Protein AF-E9E4I0-F1 (afdb_monomer_lite)

Organism: Metarhizium acridum (strain CQMa 102) (NCBI:txid655827)

Structure (mmCIF, N/CA/C/O backbone):
data_AF-E9E4I0-F1
#
_entry.id   AF-E9E4I0-F1
#
loop_
_atom_site.group_PDB
_atom_site.id
_atom_site.type_symbol
_atom_site.label_atom_id
_atom_site.label_alt_id
_atom_site.label_comp_id
_atom_site.label_asym_id
_atom_site.label_entity_id
_atom_site.label_seq_id
_atom_site.pdbx_PDB_ins_code
_atom_site.Cartn_x
_atom_site.Cartn_y
_atom_site.Cartn_z
_atom_site.occupancy
_atom_site.B_iso_or_equiv
_atom_site.auth_seq_id
_atom_site.auth_comp_id
_atom_site.auth_asym_id
_atom_site.auth_atom_id
_atom_site.pdbx_PDB_model_num
ATOM 1 N N . MET A 1 1 ? 15.345 -12.196 9.366 1.00 32.06 1 MET A N 1
ATOM 2 C CA . MET A 1 1 ? 15.722 -11.591 8.069 1.00 32.06 1 MET A CA 1
ATOM 3 C C . MET A 1 1 ? 15.474 -10.092 8.147 1.00 32.06 1 MET A C 1
ATOM 5 O O . MET A 1 1 ? 14.332 -9.694 8.311 1.00 32.06 1 MET A O 1
ATOM 9 N N . HIS A 1 2 ? 16.523 -9.270 8.103 1.00 28.58 2 HIS A N 1
ATOM 10 C CA . HIS A 1 2 ? 16.389 -7.812 8.018 1.00 28.58 2 HIS A CA 1
ATOM 11 C C . HIS A 1 2 ? 16.077 -7.441 6.560 1.00 28.58 2 HIS A C 1
ATOM 13 O O . HIS A 1 2 ? 16.989 -7.375 5.736 1.00 28.58 2 HIS A O 1
ATOM 19 N N . LYS A 1 3 ? 14.794 -7.262 6.216 1.00 32.38 3 LYS A N 1
ATOM 20 C CA . LYS A 1 3 ? 14.408 -6.712 4.909 1.00 32.38 3 LYS A CA 1
ATOM 21 C C . LYS A 1 3 ? 14.808 -5.227 4.909 1.00 32.38 3 LYS A C 1
ATOM 23 O O . LYS A 1 3 ? 14.270 -4.446 5.687 1.00 32.38 3 LYS A O 1
ATOM 28 N N . LYS A 1 4 ? 15.819 -4.861 4.109 1.00 24.31 4 LYS A N 1
ATOM 29 C CA . LYS A 1 4 ? 16.231 -3.461 3.895 1.00 24.31 4 LYS A CA 1
ATOM 30 C C . LYS A 1 4 ? 15.021 -2.651 3.394 1.00 24.31 4 LYS A C 1
ATOM 32 O O . LYS A 1 4 ? 14.234 -3.217 2.633 1.00 24.31 4 LYS A O 1
ATOM 37 N N . PRO A 1 5 ? 14.870 -1.364 3.759 1.00 27.55 5 PRO A N 1
ATOM 38 C CA . PRO A 1 5 ? 13.847 -0.515 3.165 1.00 27.55 5 PRO A CA 1
ATOM 39 C C . PRO A 1 5 ? 14.193 -0.371 1.683 1.00 27.55 5 PRO A C 1
ATOM 41 O O . PRO A 1 5 ? 15.165 0.288 1.313 1.00 27.55 5 PRO A O 1
ATOM 44 N N . LEU A 1 6 ? 13.469 -1.100 0.834 1.00 30.59 6 LEU A N 1
ATOM 45 C CA . LEU A 1 6 ? 13.645 -1.006 -0.603 1.00 30.59 6 LEU A CA 1
ATOM 46 C C . LEU A 1 6 ? 13.201 0.385 -1.028 1.00 30.59 6 LEU A C 1
ATOM 48 O O . LEU A 1 6 ? 12.095 0.840 -0.738 1.00 30.59 6 LEU A O 1
ATOM 52 N N . LEU A 1 7 ? 14.137 1.056 -1.679 1.00 26.77 7 LEU A N 1
ATOM 53 C CA . LEU A 1 7 ? 13.992 2.355 -2.285 1.00 26.77 7 LEU A CA 1
ATOM 54 C C . LEU A 1 7 ? 12.757 2.365 -3.199 1.00 26.77 7 LEU A C 1
ATOM 56 O O . LEU A 1 7 ? 12.784 1.795 -4.283 1.00 26.77 7 LEU A O 1
ATOM 60 N N . GLY A 1 8 ? 11.690 3.002 -2.718 1.00 29.83 8 GLY A N 1
ATOM 61 C CA . GLY A 1 8 ? 10.658 3.682 -3.494 1.00 29.83 8 GLY A CA 1
ATOM 62 C C . GLY A 1 8 ? 10.255 3.054 -4.821 1.00 29.83 8 GLY A C 1
ATOM 63 O O . GLY A 1 8 ? 10.492 3.647 -5.869 1.00 29.83 8 GLY A O 1
ATOM 64 N N . VAL A 1 9 ? 9.513 1.953 -4.765 1.00 27.50 9 VAL A N 1
ATOM 65 C CA . VAL A 1 9 ? 8.529 1.658 -5.804 1.00 27.50 9 VAL A CA 1
ATOM 66 C C . VAL A 1 9 ? 7.199 1.423 -5.125 1.00 27.50 9 VAL A C 1
ATOM 68 O O . VAL A 1 9 ? 6.838 0.327 -4.705 1.00 27.50 9 VAL A O 1
ATOM 71 N N . ALA A 1 10 ? 6.489 2.529 -4.931 1.00 29.30 10 ALA A N 1
ATOM 72 C CA . ALA A 1 10 ? 5.113 2.490 -4.493 1.00 29.30 10 ALA A CA 1
ATOM 73 C C . ALA A 1 10 ? 4.280 1.823 -5.596 1.00 29.30 10 ALA A C 1
ATOM 75 O O . ALA A 1 10 ? 3.877 2.477 -6.560 1.00 29.30 10 ALA A O 1
ATOM 76 N N . LEU A 1 11 ? 3.991 0.534 -5.430 1.00 28.22 11 LEU A N 1
ATOM 77 C CA . LEU A 1 11 ? 2.667 0.018 -5.758 1.00 28.22 11 LEU A CA 1
ATOM 78 C C . LEU A 1 11 ? 1.681 0.815 -4.895 1.00 28.22 11 LEU A C 1
ATOM 80 O O . LEU A 1 11 ? 1.415 0.479 -3.750 1.00 28.22 11 LEU A O 1
ATOM 84 N N . ARG A 1 12 ? 1.257 1.981 -5.386 1.00 35.19 12 ARG A N 1
ATOM 85 C CA . ARG A 1 12 ? 0.336 2.841 -4.645 1.00 35.19 12 ARG A CA 1
ATOM 86 C C . ARG A 1 12 ? -0.988 2.110 -4.442 1.00 35.19 12 ARG A C 1
ATOM 88 O O . ARG A 1 12 ? -1.605 1.690 -5.416 1.00 35.19 12 ARG A O 1
ATOM 95 N N . GLY A 1 13 ? -1.421 2.082 -3.183 1.00 31.38 13 GLY A N 1
ATOM 96 C CA . GLY A 1 13 ? -2.819 1.966 -2.791 1.00 31.38 13 GLY A CA 1
ATOM 97 C C . GLY A 1 13 ? -3.167 0.687 -2.041 1.00 31.38 13 GLY A C 1
ATOM 98 O O . GLY A 1 13 ? -3.713 -0.239 -2.616 1.00 31.38 13 GLY A O 1
ATOM 99 N N . HIS A 1 14 ? -2.950 0.655 -0.732 1.00 46.75 14 HIS A N 1
ATOM 100 C CA . HIS A 1 14 ? -4.003 0.131 0.143 1.00 46.75 14 HIS A CA 1
ATOM 101 C C . HIS A 1 14 ? -4.459 1.320 0.951 1.00 46.75 14 HIS A C 1
ATOM 103 O O . HIS A 1 14 ? -3.609 2.046 1.451 1.00 46.75 14 HIS A O 1
ATOM 109 N N . LEU A 1 15 ? -5.762 1.551 1.005 1.00 36.62 15 LEU A N 1
ATOM 110 C CA . LEU A 1 15 ? -6.344 2.679 1.706 1.00 36.62 15 LEU A CA 1
ATOM 111 C C . LEU A 1 15 ? -7.049 2.105 2.923 1.00 36.62 15 LEU A C 1
ATOM 113 O O . LEU A 1 15 ? -8.008 1.353 2.776 1.00 36.62 15 LEU A O 1
ATOM 117 N N . THR A 1 16 ? -6.591 2.421 4.123 1.00 41.44 16 THR A N 1
ATOM 118 C CA . THR A 1 16 ? -7.413 2.176 5.310 1.00 41.44 16 THR A CA 1
ATOM 119 C C . THR A 1 16 ? -7.900 3.508 5.828 1.00 41.44 16 THR A C 1
ATOM 121 O O . THR A 1 16 ? -7.093 4.396 6.118 1.00 41.44 16 THR A O 1
ATOM 124 N N . VAL A 1 17 ? -9.218 3.650 5.898 1.00 39.41 17 VAL A N 1
ATOM 125 C CA . VAL A 1 17 ? -9.857 4.828 6.466 1.00 39.41 17 VAL A CA 1
ATOM 126 C C . VAL A 1 17 ? -10.100 4.520 7.932 1.00 39.41 17 VAL A C 1
ATOM 128 O O . VAL A 1 17 ? -10.772 3.551 8.278 1.00 39.41 17 VAL A O 1
ATOM 131 N N . ARG A 1 18 ? -9.533 5.347 8.803 1.00 43.41 18 ARG A N 1
ATOM 132 C CA . ARG A 1 18 ? -9.911 5.371 10.207 1.00 43.41 18 ARG A CA 1
ATOM 133 C C . ARG A 1 18 ? -10.843 6.556 10.425 1.00 43.41 18 ARG A C 1
ATOM 135 O O . ARG A 1 18 ? -10.405 7.707 10.316 1.00 43.41 18 ARG A O 1
ATOM 142 N N . ARG A 1 19 ? -12.115 6.287 10.722 1.00 37.19 19 ARG A N 1
ATOM 143 C CA . ARG A 1 19 ? -12.984 7.268 11.382 1.00 37.19 19 ARG A CA 1
ATOM 144 C C . ARG A 1 19 ? -12.669 7.162 12.864 1.00 37.19 19 ARG A C 1
ATOM 146 O O . ARG A 1 19 ? -12.645 6.074 13.405 1.00 37.19 19 ARG A O 1
ATOM 153 N N . GLN A 1 20 ? -12.393 8.263 13.552 1.00 42.09 20 GLN A N 1
ATOM 154 C CA . GLN A 1 20 ? -12.174 8.191 15.005 1.00 42.09 20 GLN A CA 1
ATOM 155 C C . GLN A 1 20 ? -13.276 7.330 15.671 1.00 42.09 20 GLN A C 1
ATOM 157 O O . GLN A 1 20 ? -14.456 7.569 15.397 1.00 42.09 20 GLN A O 1
ATOM 162 N N . PRO A 1 21 ? -12.922 6.307 16.475 1.00 41.12 21 PRO A N 1
ATOM 163 C CA . PRO A 1 21 ? -13.882 5.307 16.919 1.00 41.12 21 PRO A CA 1
ATOM 164 C C . PRO A 1 21 ? -15.010 5.966 17.709 1.00 41.12 21 PRO A C 1
ATOM 166 O O . PRO A 1 21 ? -14.766 6.783 18.598 1.00 41.12 21 PRO A O 1
ATOM 169 N N . ASN A 1 22 ? -16.250 5.559 17.440 1.00 38.53 22 ASN A N 1
ATOM 170 C CA . ASN A 1 22 ? -17.357 5.782 18.364 1.00 38.53 22 ASN A CA 1
ATOM 171 C C . ASN A 1 22 ? -17.143 4.890 19.603 1.00 38.53 22 ASN A C 1
ATOM 173 O O . ASN A 1 22 ? -17.773 3.851 19.753 1.00 38.53 22 ASN A O 1
ATOM 177 N N . TRP A 1 23 ? -16.282 5.310 20.532 1.00 40.62 23 TRP A N 1
ATOM 178 C CA . TRP A 1 23 ? -16.215 4.773 21.902 1.00 40.62 23 TRP A CA 1
ATOM 179 C C . TRP A 1 23 ? -17.336 5.333 22.804 1.00 40.62 23 TRP A C 1
ATOM 181 O O . TRP A 1 23 ? -17.262 5.273 24.030 1.00 40.62 23 TRP A O 1
ATOM 191 N N . LEU A 1 24 ? -18.419 5.840 22.207 1.00 36.03 24 LEU A N 1
ATOM 192 C CA . LEU A 1 24 ? -19.549 6.500 22.870 1.00 36.03 24 LEU A CA 1
ATOM 193 C C . LEU A 1 24 ? -20.474 5.570 23.681 1.00 36.03 24 LEU A C 1
ATOM 195 O O . LEU A 1 24 ? -21.610 5.942 23.961 1.00 36.03 24 LEU A O 1
ATOM 199 N N . ALA A 1 25 ? -20.004 4.396 24.103 1.00 36.22 25 ALA A N 1
ATOM 200 C CA . ALA A 1 25 ? -20.757 3.552 25.027 1.00 36.22 25 ALA A CA 1
ATOM 201 C C . ALA A 1 25 ? -20.058 3.256 26.362 1.00 36.22 25 ALA A C 1
ATOM 203 O O . ALA A 1 25 ? -20.777 2.901 27.284 1.00 36.22 25 ALA A O 1
ATOM 204 N N . ASP A 1 26 ? -18.738 3.456 26.534 1.00 36.16 26 ASP A N 1
ATOM 205 C CA . ASP A 1 26 ? -18.081 2.935 27.755 1.00 36.16 26 ASP A CA 1
ATOM 206 C C . ASP A 1 26 ? -17.006 3.800 28.434 1.00 36.16 26 ASP A C 1
ATOM 208 O O . ASP A 1 26 ? -16.327 3.335 29.349 1.00 36.16 26 ASP A O 1
ATOM 212 N N . SER A 1 27 ? -16.822 5.077 28.086 1.00 31.64 27 SER A N 1
ATOM 213 C CA . SER A 1 27 ? -15.837 5.901 28.817 1.00 31.64 27 SER A CA 1
ATOM 214 C C . SER A 1 27 ? -16.191 7.379 28.907 1.00 31.64 27 SER A C 1
ATOM 216 O O . SER A 1 27 ? -15.433 8.252 28.495 1.00 31.64 27 SER A O 1
ATOM 218 N N . ALA A 1 28 ? -17.296 7.690 29.579 1.00 32.69 28 ALA A N 1
ATOM 219 C CA . ALA A 1 28 ? -17.373 8.944 30.322 1.00 32.69 28 ALA A CA 1
ATOM 220 C C . ALA A 1 28 ? -16.338 8.906 31.466 1.00 32.69 28 ALA A C 1
ATOM 222 O O . ALA A 1 28 ? -16.698 8.579 32.596 1.00 32.69 28 ALA A O 1
ATOM 223 N N . ARG A 1 29 ? -15.040 9.130 31.185 1.00 36.28 29 ARG A N 1
ATOM 224 C CA . ARG A 1 29 ? -14.013 9.204 32.245 1.00 36.28 29 ARG A CA 1
ATOM 225 C C . ARG A 1 29 ? -12.683 9.894 31.933 1.00 36.28 29 ARG A C 1
ATOM 227 O O . ARG A 1 29 ? -11.741 9.678 32.687 1.00 36.28 29 ARG A O 1
ATOM 234 N N . THR A 1 30 ? -12.630 10.809 30.963 1.00 35.91 30 THR A N 1
ATOM 235 C CA . THR A 1 30 ? -11.693 11.942 31.080 1.00 35.91 30 THR A CA 1
ATOM 236 C C . THR A 1 30 ? -12.146 13.150 30.264 1.00 35.91 30 THR A C 1
ATOM 238 O O . THR A 1 30 ? -12.135 13.138 29.038 1.00 35.91 30 THR A O 1
ATOM 241 N N . GLU A 1 31 ? -12.479 14.228 30.969 1.00 36.84 31 GLU A N 1
ATOM 242 C CA . GLU A 1 31 ? -12.585 15.619 30.503 1.00 36.84 31 GLU A CA 1
ATOM 243 C C . GLU A 1 31 ? -11.223 16.199 30.053 1.00 36.84 31 GLU A C 1
ATOM 245 O O . GLU A 1 31 ? -10.860 17.321 30.394 1.00 36.84 31 GLU A O 1
ATOM 250 N N . ALA A 1 32 ? -10.431 15.445 29.290 1.00 36.56 32 ALA A N 1
ATOM 251 C CA . ALA A 1 32 ? -9.192 15.928 28.691 1.00 36.56 32 ALA A CA 1
ATOM 252 C C . ALA A 1 32 ? -9.273 15.695 27.184 1.00 36.56 32 ALA A C 1
ATOM 254 O O . ALA A 1 32 ? -9.381 14.558 26.730 1.00 36.56 32 ALA A O 1
ATOM 255 N N . GLY A 1 33 ? -9.305 16.798 26.438 1.00 43.28 33 GLY A N 1
ATOM 256 C CA . GLY A 1 33 ? -9.547 16.837 25.004 1.00 43.28 33 GLY A CA 1
ATOM 257 C C . GLY A 1 33 ? -8.701 15.857 24.196 1.00 43.28 33 GLY A C 1
ATOM 258 O O . GLY A 1 33 ? -7.616 15.432 24.590 1.00 43.28 33 GLY A O 1
ATOM 259 N N . ARG A 1 34 ? -9.224 15.518 23.018 1.00 58.84 34 ARG A N 1
ATOM 260 C CA . ARG A 1 34 ? -8.457 14.896 21.940 1.00 58.84 34 ARG A CA 1
ATOM 261 C C . ARG A 1 34 ? -7.113 15.641 21.830 1.00 58.84 34 ARG A C 1
ATOM 263 O O . ARG A 1 34 ? -7.109 16.857 21.678 1.00 58.84 34 ARG A O 1
ATOM 270 N N . ASN A 1 35 ? -5.990 14.941 21.983 1.00 69.38 35 ASN A N 1
ATOM 271 C CA . ASN A 1 35 ? -4.656 15.540 21.888 1.00 69.38 35 ASN A CA 1
ATOM 272 C C . ASN A 1 35 ? -4.090 15.313 20.489 1.00 69.38 35 ASN A C 1
ATOM 274 O O . ASN A 1 35 ? -4.364 14.286 19.867 1.00 69.38 35 ASN A O 1
ATOM 278 N N . ALA A 1 36 ? -3.286 16.262 20.011 1.00 77.31 36 ALA A N 1
ATOM 279 C CA . ALA A 1 36 ? -2.589 16.107 18.745 1.00 77.31 36 ALA A CA 1
ATOM 280 C C . ALA A 1 36 ? -1.662 14.882 18.806 1.00 77.31 36 ALA A C 1
ATOM 282 O O . ALA A 1 36 ? -0.923 14.699 19.776 1.00 77.31 36 ALA A O 1
ATOM 283 N N . VAL A 1 37 ? -1.699 14.048 17.767 1.00 78.94 37 VAL A N 1
ATOM 284 C CA . VAL A 1 37 ? -0.845 12.861 17.647 1.00 78.94 37 VAL A CA 1
ATOM 285 C C . VAL A 1 37 ? 0.223 13.146 16.612 1.00 78.94 37 VAL A C 1
ATOM 287 O O . VAL A 1 37 ? -0.083 13.594 15.511 1.00 78.94 37 VAL A O 1
ATOM 290 N N . SER A 1 38 ? 1.478 12.872 16.946 1.00 72.38 38 SER A N 1
ATOM 291 C CA . SER A 1 38 ? 2.562 12.985 15.982 1.00 72.38 38 SER A CA 1
ATOM 292 C C . SER A 1 38 ? 2.901 11.626 15.387 1.00 72.38 38 SER A C 1
ATOM 294 O O . SER A 1 38 ? 2.959 10.627 16.106 1.00 72.38 38 SER A O 1
ATOM 296 N N . ALA A 1 39 ? 3.113 11.590 14.076 1.00 71.19 39 ALA A N 1
ATOM 297 C CA . ALA A 1 39 ? 3.542 10.400 13.362 1.00 71.19 39 ALA A CA 1
ATOM 298 C C . ALA A 1 39 ? 4.808 10.698 12.542 1.00 71.19 39 ALA A C 1
ATOM 300 O O . ALA A 1 39 ? 5.047 11.843 12.135 1.00 71.19 39 ALA A O 1
ATOM 301 N N . PRO A 1 40 ? 5.663 9.685 12.327 1.00 67.75 40 PRO A N 1
ATOM 302 C CA . PRO A 1 40 ? 6.814 9.830 11.457 1.00 67.75 40 PRO A CA 1
ATOM 303 C C . PRO A 1 40 ? 6.364 9.998 10.003 1.00 67.75 40 PRO A C 1
ATOM 305 O O . PRO A 1 40 ? 5.324 9.492 9.588 1.00 67.75 40 PRO A O 1
ATOM 308 N N . THR A 1 41 ? 7.188 10.672 9.217 1.00 67.88 41 THR A N 1
ATOM 309 C CA . THR A 1 41 ? 7.060 10.753 7.753 1.00 67.88 41 THR A CA 1
ATOM 310 C C . THR A 1 41 ? 8.396 10.365 7.128 1.00 67.88 41 THR A C 1
ATOM 312 O O . THR A 1 41 ? 9.389 10.178 7.832 1.00 67.88 41 THR A O 1
ATOM 315 N N . PHE A 1 42 ? 8.408 10.155 5.819 1.00 62.81 42 PHE A N 1
ATOM 316 C CA . PHE A 1 42 ? 9.600 9.828 5.061 1.00 62.81 42 PHE A CA 1
ATOM 317 C C . PHE A 1 42 ? 9.935 10.982 4.119 1.00 62.81 42 PHE A C 1
ATOM 319 O O . PHE A 1 42 ? 9.124 11.344 3.265 1.00 62.81 42 PHE A O 1
ATOM 326 N N . ASP A 1 43 ? 11.133 11.543 4.255 1.00 62.09 43 ASP A N 1
ATOM 327 C CA . ASP A 1 43 ? 11.612 12.558 3.326 1.00 62.09 43 ASP A CA 1
ATOM 328 C C . ASP A 1 43 ? 12.230 11.882 2.095 1.00 62.09 43 ASP A C 1
ATOM 330 O O . ASP A 1 43 ? 13.249 11.193 2.179 1.00 62.09 43 ASP A O 1
ATOM 334 N N . HIS A 1 44 ? 11.615 12.073 0.928 1.00 62.31 44 HIS A N 1
ATOM 335 C CA . HIS A 1 44 ? 12.086 11.472 -0.320 1.00 62.31 44 HIS A CA 1
ATOM 336 C C . HIS A 1 44 ? 13.387 12.085 -0.864 1.00 62.31 44 HIS A C 1
ATOM 338 O O . HIS A 1 44 ? 14.084 11.404 -1.620 1.00 62.31 44 HIS A O 1
ATOM 344 N N . ALA A 1 45 ? 13.736 13.321 -0.492 1.00 63.34 45 ALA A N 1
ATOM 345 C CA . ALA A 1 45 ? 14.985 13.963 -0.897 1.00 63.34 45 ALA A CA 1
ATOM 346 C C . ALA A 1 45 ? 16.174 13.420 -0.093 1.00 63.34 45 ALA A C 1
ATOM 348 O O . ALA A 1 45 ? 17.231 13.148 -0.663 1.00 63.34 45 ALA A O 1
ATOM 349 N N . PHE A 1 46 ? 15.977 13.204 1.210 1.00 59.81 46 PHE A N 1
ATOM 350 C CA . PHE A 1 46 ? 17.034 12.736 2.115 1.00 59.81 46 PHE A CA 1
ATOM 351 C C . PHE A 1 46 ? 17.005 11.227 2.383 1.00 59.81 46 PHE A C 1
ATOM 353 O O . PHE A 1 46 ? 17.962 10.688 2.925 1.00 59.81 46 PHE A O 1
ATOM 360 N N . LYS A 1 47 ? 15.955 10.526 1.938 1.00 60.06 47 LYS A N 1
ATOM 361 C CA . LYS A 1 47 ? 15.741 9.082 2.138 1.00 60.06 47 LYS A CA 1
ATOM 362 C C . LYS A 1 47 ? 15.744 8.659 3.614 1.00 60.06 47 LYS A C 1
ATOM 364 O O . LYS A 1 47 ? 16.014 7.494 3.906 1.00 60.06 47 LYS A O 1
ATOM 369 N N . ASP A 1 48 ? 15.394 9.579 4.509 1.00 53.78 48 ASP A N 1
ATOM 370 C CA . ASP A 1 48 ? 15.439 9.387 5.956 1.00 53.78 48 ASP A CA 1
ATOM 371 C C . ASP A 1 48 ? 14.050 9.552 6.603 1.00 53.78 48 ASP A C 1
ATOM 373 O O . ASP A 1 48 ? 13.249 10.391 6.169 1.00 53.78 48 ASP A O 1
ATOM 377 N N . PRO A 1 49 ? 13.736 8.774 7.660 1.00 59.25 49 PRO A N 1
ATOM 378 C CA . PRO A 1 49 ? 12.549 9.002 8.472 1.00 59.25 49 PRO A CA 1
ATOM 379 C C . PRO A 1 49 ? 12.667 10.317 9.251 1.00 59.25 49 PRO A C 1
ATOM 381 O O . PRO A 1 49 ? 13.614 10.520 10.011 1.00 59.25 49 PRO A O 1
ATOM 384 N N . VAL A 1 50 ? 11.658 11.174 9.140 1.00 67.69 50 VAL A N 1
ATOM 385 C CA . VAL A 1 50 ? 11.529 12.392 9.943 1.00 67.69 50 VAL A CA 1
ATOM 386 C C . VAL A 1 50 ? 10.635 12.083 11.138 1.00 67.69 50 VAL A C 1
ATOM 388 O O . VAL A 1 50 ? 9.424 11.877 10.993 1.00 67.69 50 VAL A O 1
ATOM 391 N N . GLN A 1 51 ? 11.230 12.038 12.333 1.00 62.59 51 GLN A N 1
ATOM 392 C CA . GLN A 1 51 ? 10.462 11.944 13.574 1.00 62.59 51 GLN A CA 1
ATOM 393 C C . GLN A 1 51 ? 9.522 13.148 13.686 1.00 62.59 51 GLN A C 1
ATOM 395 O O . GLN A 1 51 ? 9.931 14.284 13.460 1.00 62.59 51 GLN A O 1
ATOM 400 N N . ASN A 1 52 ? 8.266 12.887 14.045 1.00 61.91 52 ASN A N 1
ATOM 401 C CA . ASN A 1 52 ? 7.214 13.889 14.218 1.00 61.91 52 ASN A CA 1
ATOM 402 C C . ASN A 1 52 ? 6.865 14.746 12.989 1.00 61.91 52 ASN A C 1
ATOM 404 O O . ASN A 1 52 ? 6.285 15.822 13.137 1.00 61.91 52 ASN A O 1
ATOM 408 N N . GLY A 1 53 ? 7.216 14.323 11.775 1.00 66.75 53 GLY A N 1
ATOM 409 C CA . GLY A 1 53 ? 7.034 15.196 10.615 1.00 66.75 53 GLY A CA 1
ATOM 410 C C . GLY A 1 53 ? 5.581 15.334 10.127 1.00 66.75 53 GLY A C 1
ATOM 411 O O . GLY A 1 53 ? 5.335 16.125 9.221 1.00 66.75 53 GLY A O 1
ATOM 412 N N . VAL A 1 54 ? 4.616 14.607 10.708 1.00 72.81 54 VAL A N 1
ATOM 413 C CA . VAL A 1 54 ? 3.188 14.929 10.570 1.00 72.81 54 VAL A CA 1
ATOM 414 C C . VAL A 1 54 ? 2.525 15.020 11.942 1.00 72.81 54 VAL A C 1
ATOM 416 O O . VAL A 1 54 ? 2.782 14.213 12.840 1.00 72.81 54 VAL A O 1
ATOM 419 N N . ILE A 1 55 ? 1.666 16.025 12.104 1.00 78.62 55 ILE A N 1
ATOM 420 C CA . ILE A 1 55 ? 0.836 16.223 13.291 1.00 78.62 55 ILE A CA 1
ATOM 421 C C . ILE A 1 55 ? -0.617 16.039 12.870 1.00 78.62 55 ILE A C 1
ATOM 423 O O . ILE A 1 55 ? -1.130 16.766 12.023 1.00 78.62 55 ILE A O 1
ATOM 427 N N . ILE A 1 56 ? -1.274 15.061 13.479 1.00 78.94 56 ILE A N 1
ATOM 428 C CA . ILE A 1 56 ? -2.698 14.799 13.330 1.00 78.94 56 ILE A CA 1
ATOM 429 C C . ILE A 1 56 ? -3.406 15.613 14.406 1.00 78.94 56 ILE A C 1
ATOM 431 O O . ILE A 1 56 ? -3.278 15.330 15.601 1.00 78.94 56 ILE A O 1
ATOM 435 N N . ALA A 1 57 ? -4.116 16.654 13.977 1.00 80.19 57 ALA A N 1
ATOM 436 C CA . ALA A 1 57 ? -4.830 17.546 14.877 1.00 80.19 57 ALA A CA 1
ATOM 437 C C . ALA A 1 57 ? -6.024 16.827 15.544 1.00 80.19 57 ALA A C 1
ATOM 439 O O . ALA A 1 57 ? -6.626 15.953 14.909 1.00 80.19 57 ALA A O 1
ATOM 440 N N . PRO A 1 58 ? -6.408 17.206 16.775 1.00 78.19 58 PRO A N 1
ATOM 441 C CA . PRO A 1 58 ? -7.593 16.689 17.474 1.00 78.19 58 PRO A CA 1
ATOM 442 C C . PRO A 1 58 ? -8.901 16.737 16.671 1.00 78.19 58 PRO A C 1
ATOM 444 O O . PRO A 1 58 ? -9.803 15.915 16.859 1.00 78.19 58 PRO A O 1
ATOM 447 N N . GLU A 1 59 ? -9.012 17.721 15.784 1.00 81.06 59 GLU A N 1
ATOM 448 C CA . GLU A 1 59 ? -10.170 17.984 14.936 1.00 81.06 59 GLU A CA 1
ATOM 449 C C . GLU A 1 59 ? -10.177 17.115 13.669 1.00 81.06 59 GLU A C 1
ATOM 451 O O . GLU A 1 59 ? -11.153 17.136 12.926 1.00 81.06 59 GLU A O 1
ATOM 456 N N . THR A 1 60 ? -9.120 16.333 13.416 1.00 80.25 60 THR A N 1
ATOM 457 C CA . THR A 1 60 ? -9.038 15.436 12.254 1.00 80.25 60 THR A CA 1
ATOM 458 C C . THR A 1 60 ? -10.063 14.312 12.388 1.00 80.25 60 THR A C 1
ATOM 460 O O . THR A 1 60 ? -9.905 13.401 13.203 1.00 80.25 60 THR A O 1
ATOM 463 N N . GLU A 1 61 ? -11.109 14.359 11.566 1.00 79.56 61 GLU A N 1
ATOM 464 C CA . GLU A 1 61 ? -12.201 13.377 11.606 1.00 79.56 61 GLU A CA 1
ATOM 465 C C . GLU A 1 61 ? -11.875 12.089 10.842 1.00 79.56 61 GLU A C 1
ATOM 467 O O . GLU A 1 61 ? -12.338 11.008 11.211 1.00 79.56 61 GLU A O 1
ATOM 472 N N . ILE A 1 62 ? -11.065 12.206 9.785 1.00 79.62 62 ILE A N 1
ATOM 473 C CA . ILE A 1 62 ? -10.721 11.111 8.879 1.00 79.62 62 ILE A CA 1
ATOM 474 C C . ILE A 1 62 ? -9.205 11.045 8.733 1.00 79.62 62 ILE A C 1
ATOM 476 O O . ILE A 1 62 ? -8.568 12.010 8.310 1.00 79.62 62 ILE A O 1
ATOM 480 N N . CYS A 1 63 ? -8.637 9.881 9.041 1.00 79.00 63 CYS A N 1
ATOM 481 C CA . CYS A 1 63 ? -7.247 9.571 8.741 1.00 79.00 63 CYS A CA 1
ATOM 482 C C . CYS A 1 63 ? -7.195 8.457 7.701 1.00 79.00 63 CYS A C 1
ATOM 484 O O . CYS A 1 63 ? -7.812 7.406 7.867 1.00 79.00 63 CYS A O 1
ATOM 486 N N . ILE A 1 64 ? -6.451 8.704 6.631 1.00 83.00 64 ILE A N 1
ATOM 487 C CA . ILE A 1 64 ? -6.205 7.733 5.579 1.00 83.00 64 ILE A CA 1
ATOM 488 C C . ILE A 1 64 ? -4.777 7.229 5.746 1.00 83.00 64 ILE A C 1
ATOM 490 O O . ILE A 1 64 ? -3.832 8.008 5.624 1.00 83.00 64 ILE A O 1
ATOM 494 N N . LEU A 1 65 ? -4.622 5.933 6.006 1.00 82.38 65 LEU A N 1
ATOM 495 C CA . LEU A 1 65 ? -3.315 5.284 5.977 1.00 82.38 65 LEU A CA 1
ATOM 496 C C . LEU A 1 65 ? -3.142 4.615 4.620 1.00 82.38 65 LEU A C 1
ATOM 498 O O . LEU A 1 65 ? -4.013 3.849 4.199 1.00 82.38 65 LEU A O 1
ATOM 502 N N . GLU A 1 66 ? -2.016 4.892 3.962 1.00 83.69 66 GLU A N 1
ATOM 503 C CA . GLU A 1 66 ? -1.636 4.219 2.726 1.00 83.69 66 GLU A CA 1
ATOM 504 C C . GLU A 1 66 ? -0.323 3.444 2.844 1.00 83.69 66 GLU A C 1
ATOM 506 O O . GLU A 1 66 ? 0.650 3.914 3.433 1.00 83.69 66 GLU A O 1
ATOM 511 N N . GLY A 1 67 ? -0.286 2.233 2.285 1.00 85.69 67 GLY A N 1
ATOM 512 C CA . GLY A 1 67 ? 0.929 1.423 2.264 1.00 85.69 67 GLY A CA 1
ATOM 513 C C . GLY A 1 67 ? 0.707 -0.019 1.823 1.00 85.69 67 GLY A C 1
ATOM 514 O O . GLY A 1 67 ? -0.394 -0.543 1.896 1.00 85.69 67 GLY A O 1
ATOM 515 N N . ASN A 1 68 ? 1.776 -0.685 1.390 1.00 89.56 68 ASN A N 1
ATOM 516 C CA . ASN A 1 68 ? 1.687 -2.009 0.761 1.00 89.56 68 ASN A CA 1
ATOM 517 C C . ASN A 1 68 ? 1.285 -3.137 1.722 1.00 89.56 68 ASN A C 1
ATOM 519 O O . ASN A 1 68 ? 0.738 -4.137 1.285 1.00 89.56 68 ASN A O 1
ATOM 523 N N . TYR A 1 69 ? 1.596 -3.013 3.013 1.00 89.50 69 TYR A N 1
ATOM 524 C CA . TYR A 1 69 ? 1.498 -4.131 3.960 1.00 89.50 69 TYR A CA 1
ATOM 525 C C . TYR A 1 69 ? 0.427 -3.938 5.032 1.00 89.50 69 TYR A C 1
ATOM 527 O O . TYR A 1 69 ? 0.352 -4.748 5.948 1.00 89.50 69 TYR A O 1
ATOM 535 N N . LEU A 1 70 ? -0.404 -2.894 4.943 1.00 90.06 70 LEU A N 1
ATOM 536 C CA . LEU A 1 70 ? -1.381 -2.556 5.991 1.00 90.06 70 LEU A CA 1
ATOM 537 C C . LEU A 1 70 ? -2.391 -3.683 6.267 1.00 90.06 70 LEU A C 1
ATOM 539 O O . LEU A 1 70 ? -2.912 -3.774 7.375 1.00 90.06 70 LEU A O 1
ATOM 543 N N . LEU A 1 71 ? -2.642 -4.547 5.277 1.00 93.56 71 LEU A N 1
ATOM 544 C CA . LEU A 1 71 ? -3.550 -5.694 5.380 1.00 93.56 71 LEU A CA 1
ATOM 545 C C . LEU A 1 71 ? -2.833 -7.049 5.467 1.00 93.56 71 LEU A C 1
ATOM 547 O O . LEU A 1 71 ? -3.509 -8.073 5.556 1.00 93.56 71 LEU A O 1
ATOM 551 N N . SER A 1 72 ? -1.497 -7.065 5.478 1.00 93.50 72 SER A N 1
ATOM 552 C CA . SER A 1 72 ? -0.712 -8.301 5.539 1.00 93.50 72 SER A CA 1
ATOM 553 C C . SER A 1 72 ? -1.063 -9.114 6.790 1.00 93.50 72 SER A C 1
ATOM 555 O O . SER A 1 72 ? -1.273 -8.557 7.867 1.00 93.50 72 SER A O 1
ATOM 557 N N . ASP A 1 73 ? -1.124 -10.436 6.664 1.00 94.25 73 ASP A N 1
ATOM 558 C CA . ASP A 1 73 ? -1.323 -11.383 7.765 1.00 94.25 73 ASP A CA 1
ATOM 559 C C . ASP A 1 73 ? -0.051 -11.664 8.587 1.00 94.25 73 ASP A C 1
ATOM 561 O O . ASP A 1 73 ? -0.101 -12.352 9.614 1.00 94.25 73 ASP A O 1
ATOM 565 N N . GLU A 1 74 ? 1.081 -11.074 8.202 1.00 92.25 74 GLU A N 1
ATOM 566 C CA . GLU A 1 74 ? 2.372 -11.285 8.844 1.00 92.25 74 GLU A CA 1
ATOM 567 C C . GLU A 1 74 ? 2.741 -10.180 9.841 1.00 92.25 74 GLU A C 1
ATOM 569 O O . GLU A 1 74 ? 2.362 -9.012 9.732 1.00 92.25 74 GLU A O 1
ATOM 574 N N . ALA A 1 75 ? 3.534 -10.542 10.850 1.00 87.94 75 ALA A N 1
ATOM 575 C CA . ALA A 1 75 ? 4.102 -9.564 11.770 1.00 87.94 75 ALA A CA 1
ATOM 576 C C . ALA A 1 75 ? 5.150 -8.673 11.060 1.00 87.94 75 ALA A C 1
ATOM 578 O O . ALA A 1 75 ? 5.896 -9.167 10.215 1.00 87.94 75 ALA A O 1
ATOM 579 N N . PRO A 1 76 ? 5.273 -7.382 11.430 1.00 88.62 76 PRO A N 1
ATOM 580 C CA . PRO A 1 76 ? 4.539 -6.688 12.494 1.00 88.62 76 PRO A CA 1
ATOM 581 C C . PRO A 1 76 ? 3.168 -6.136 12.062 1.00 88.62 76 PRO A C 1
ATOM 583 O O . PRO A 1 76 ? 2.457 -5.573 12.886 1.00 88.62 76 PRO A O 1
ATOM 586 N N . TRP A 1 77 ? 2.792 -6.281 10.793 1.00 89.06 77 TRP A N 1
ATOM 587 C CA . TRP A 1 77 ? 1.664 -5.571 10.188 1.00 89.06 77 TRP A CA 1
ATOM 588 C C . TRP A 1 77 ? 0.293 -6.167 10.508 1.00 89.06 77 TRP A C 1
ATOM 590 O O . TRP A 1 77 ? -0.704 -5.450 10.498 1.00 89.06 77 TRP A O 1
ATOM 600 N N . LYS A 1 78 ? 0.245 -7.453 10.864 1.00 87.38 78 LYS A N 1
ATOM 601 C CA . LYS A 1 78 ? -0.991 -8.218 11.073 1.00 87.38 78 LYS A CA 1
ATOM 602 C C . LYS A 1 78 ? -2.022 -7.604 12.018 1.00 87.38 78 LYS A C 1
ATOM 604 O O . LYS A 1 78 ? -3.199 -7.921 11.879 1.00 87.38 78 LYS A O 1
ATOM 609 N N . THR A 1 79 ? -1.600 -6.757 12.958 1.00 85.38 79 THR A N 1
ATOM 610 C CA . THR A 1 79 ? -2.475 -6.122 13.958 1.00 85.38 79 THR A CA 1
ATOM 611 C C . THR A 1 79 ? -3.033 -4.770 13.510 1.00 85.38 79 THR A C 1
ATOM 613 O O . THR A 1 79 ? -3.849 -4.188 14.217 1.00 85.38 79 THR A O 1
ATOM 616 N N . ILE A 1 80 ? -2.600 -4.227 12.364 1.00 85.75 80 ILE A N 1
ATOM 617 C CA . ILE A 1 80 ? -3.097 -2.934 11.858 1.00 85.75 80 ILE A CA 1
ATOM 618 C C . ILE A 1 80 ? -4.590 -3.019 11.549 1.00 85.75 80 ILE A C 1
ATOM 620 O O . ILE A 1 80 ? -5.341 -2.109 11.891 1.00 85.75 80 ILE A O 1
ATOM 624 N N . GLY A 1 81 ? -5.025 -4.135 10.960 1.00 84.56 81 GLY A N 1
ATOM 625 C CA . GLY A 1 81 ? -6.429 -4.369 10.632 1.00 84.56 81 GLY A CA 1
ATOM 626 C C . GLY A 1 81 ? -7.372 -4.357 11.840 1.00 84.56 81 GLY A C 1
ATOM 627 O O . GLY A 1 81 ? -8.563 -4.160 11.643 1.00 84.56 81 GLY A O 1
ATOM 628 N N . ASP A 1 82 ? -6.857 -4.531 13.061 1.00 84.81 82 ASP A N 1
ATOM 629 C CA . ASP A 1 82 ? -7.657 -4.565 14.292 1.00 84.81 82 ASP A CA 1
ATOM 630 C C . ASP A 1 82 ? -7.912 -3.162 14.878 1.00 84.81 82 ASP A C 1
ATOM 632 O O . ASP A 1 82 ? -8.708 -3.008 15.803 1.00 84.81 82 ASP A O 1
ATOM 636 N N . VAL A 1 83 ? -7.213 -2.131 14.381 1.00 83.75 83 VAL A N 1
ATOM 637 C CA . VAL A 1 83 ? -7.245 -0.762 14.935 1.00 83.75 83 VAL A CA 1
ATOM 638 C C . VAL A 1 83 ? -7.753 0.294 13.946 1.00 83.75 83 VAL A C 1
ATOM 640 O O . VAL A 1 83 ? -7.700 1.490 14.251 1.00 83.75 83 VAL A O 1
ATOM 643 N N . VAL A 1 84 ? -8.233 -0.132 12.778 1.00 83.94 84 VAL A N 1
ATOM 644 C CA . VAL A 1 84 ? -8.820 0.710 11.722 1.00 83.94 84 VAL A CA 1
ATOM 645 C C . VAL A 1 84 ? -10.289 0.347 11.510 1.00 83.94 84 VAL A C 1
ATOM 647 O O . VAL A 1 84 ? -10.685 -0.782 11.786 1.00 83.94 84 VAL A O 1
ATOM 650 N N . ASP A 1 85 ? -11.086 1.299 11.027 1.00 84.12 85 ASP A N 1
ATOM 651 C CA . ASP A 1 85 ? -12.529 1.104 10.836 1.00 84.12 85 ASP A CA 1
ATOM 652 C C . ASP A 1 85 ? -12.852 0.482 9.477 1.00 84.12 85 ASP A C 1
ATOM 654 O O . ASP A 1 85 ? -13.698 -0.403 9.406 1.00 84.12 85 ASP A O 1
ATOM 658 N N . ASP A 1 86 ? -12.151 0.908 8.420 1.00 88.31 86 ASP A N 1
ATOM 659 C CA . ASP A 1 86 ? -12.344 0.412 7.059 1.00 88.31 86 ASP A CA 1
ATOM 660 C C . ASP A 1 86 ? -11.019 -0.053 6.435 1.00 88.31 86 ASP A C 1
ATOM 662 O O . ASP A 1 86 ? -9.997 0.646 6.484 1.00 88.31 86 ASP A O 1
ATOM 666 N N . ARG A 1 87 ? -11.046 -1.214 5.770 1.00 92.06 87 ARG A N 1
ATOM 667 C CA . ARG A 1 87 ? -9.888 -1.823 5.096 1.00 92.06 87 ARG A CA 1
ATOM 668 C C . ARG A 1 87 ? -10.144 -1.990 3.609 1.00 92.06 87 ARG A C 1
ATOM 670 O O . ARG A 1 87 ? -10.980 -2.805 3.217 1.00 92.06 87 ARG A O 1
ATOM 677 N N . TRP A 1 88 ? -9.439 -1.244 2.762 1.00 93.88 88 TRP A N 1
ATOM 678 C CA . TRP A 1 88 ? -9.626 -1.333 1.313 1.00 93.88 88 TRP A CA 1
ATOM 679 C C . TRP A 1 88 ? -8.385 -1.908 0.631 1.00 93.88 88 TRP A C 1
ATOM 681 O O . TRP A 1 88 ? -7.264 -1.425 0.822 1.00 93.88 88 TRP A O 1
ATOM 691 N N . LEU A 1 89 ? -8.604 -2.929 -0.198 1.00 91.50 89 LEU A N 1
ATOM 692 C CA . LEU A 1 89 ? -7.587 -3.527 -1.057 1.00 91.50 89 LEU A CA 1
ATOM 693 C C . LEU A 1 89 ? -7.768 -2.999 -2.480 1.00 91.50 89 LEU A C 1
ATOM 695 O O . LEU A 1 89 ? -8.823 -3.208 -3.075 1.00 91.50 89 LEU A O 1
ATOM 699 N N . VAL A 1 90 ? -6.747 -2.348 -3.040 1.00 91.69 90 VAL A N 1
ATOM 700 C CA . VAL A 1 90 ? -6.754 -1.970 -4.460 1.00 91.69 90 VAL A CA 1
ATOM 701 C C . VAL A 1 90 ? -6.056 -3.059 -5.260 1.00 91.69 90 VAL A C 1
ATOM 703 O O . VAL A 1 90 ? -4.864 -3.312 -5.091 1.00 91.69 90 VAL A O 1
ATOM 706 N N . LYS A 1 91 ? -6.803 -3.693 -6.157 1.00 89.62 91 LYS A N 1
ATOM 707 C CA . LYS A 1 91 ? -6.293 -4.679 -7.098 1.00 89.62 91 LYS A CA 1
ATOM 708 C C . LYS A 1 91 ? -6.040 -4.008 -8.439 1.00 89.62 91 LYS A C 1
ATOM 710 O O . LYS A 1 91 ? -6.918 -3.369 -9.010 1.00 89.62 91 LYS A O 1
ATOM 715 N N . VAL A 1 92 ? -4.830 -4.174 -8.953 1.00 89.56 92 VAL A N 1
ATOM 716 C CA . VAL A 1 92 ? -4.438 -3.708 -10.285 1.00 89.56 92 VAL A CA 1
ATOM 717 C C . VAL A 1 92 ? -4.123 -4.934 -11.127 1.00 89.56 92 VAL A C 1
ATOM 719 O O . VAL A 1 92 ? -3.520 -5.885 -10.628 1.00 89.56 92 VAL A O 1
ATOM 722 N N . ASP A 1 93 ? -4.531 -4.919 -12.393 1.00 88.94 93 ASP A N 1
ATOM 723 C CA . ASP A 1 93 ? -4.079 -5.921 -13.354 1.00 88.94 93 ASP A 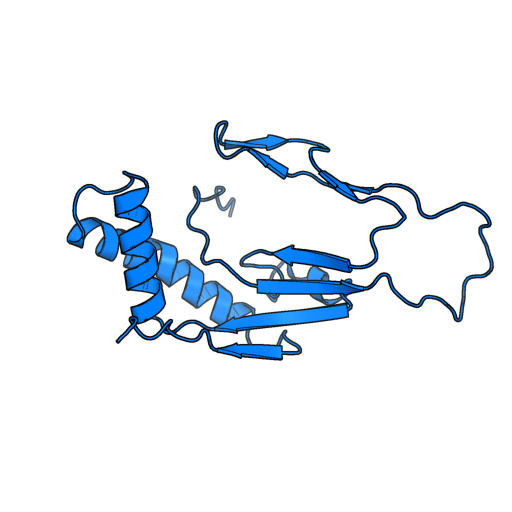CA 1
ATOM 724 C C . ASP A 1 93 ? -2.539 -5.947 -13.425 1.00 88.94 93 ASP A C 1
ATOM 726 O O . ASP A 1 93 ? -1.883 -4.902 -13.374 1.00 88.94 93 ASP A O 1
ATOM 730 N N . ALA A 1 94 ? -1.950 -7.141 -13.510 1.00 88.62 94 ALA A N 1
ATOM 731 C CA . ALA A 1 94 ? -0.503 -7.307 -13.398 1.00 88.62 94 ALA A CA 1
ATOM 732 C C . ALA A 1 94 ? 0.254 -6.639 -14.555 1.00 88.62 94 ALA A C 1
ATOM 734 O O . ALA A 1 94 ? 1.283 -5.995 -14.332 1.00 88.62 94 ALA A O 1
ATOM 735 N N . ASP A 1 95 ? -0.271 -6.726 -15.779 1.00 90.19 95 ASP A N 1
ATOM 736 C CA . ASP A 1 95 ? 0.360 -6.105 -16.940 1.00 90.19 95 ASP A CA 1
ATOM 737 C C . ASP A 1 95 ? 0.210 -4.585 -16.896 1.00 90.19 95 ASP A C 1
ATOM 739 O O . ASP A 1 95 ? 1.149 -3.855 -17.225 1.00 90.19 95 ASP A O 1
ATOM 743 N N . VAL A 1 96 ? -0.944 -4.091 -16.440 1.00 90.12 96 VAL A N 1
ATOM 744 C CA . VAL A 1 96 ? -1.155 -2.664 -16.162 1.00 90.12 96 VAL A CA 1
ATOM 745 C C . VAL A 1 96 ? -0.152 -2.155 -15.126 1.00 90.12 96 VAL A C 1
ATOM 747 O O . VAL A 1 9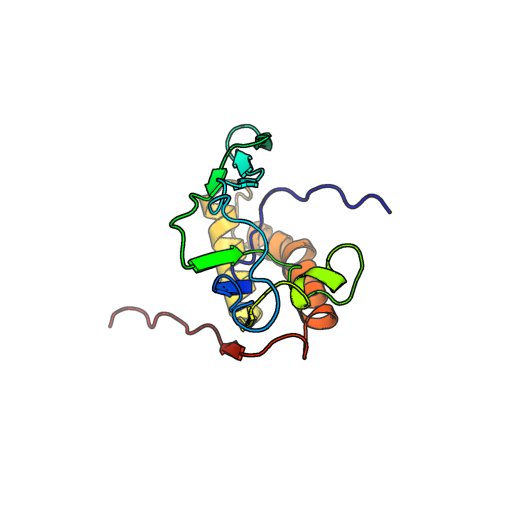6 ? 0.530 -1.154 -15.367 1.00 90.12 96 VAL A O 1
ATOM 750 N N . ALA A 1 97 ? -0.035 -2.838 -13.984 1.00 91.12 97 ALA A N 1
ATOM 751 C CA . ALA A 1 97 ? 0.883 -2.466 -12.914 1.00 91.12 97 ALA A CA 1
ATOM 752 C C . ALA A 1 97 ? 2.324 -2.423 -13.431 1.00 91.12 97 ALA A C 1
ATOM 754 O O . ALA A 1 97 ? 2.995 -1.400 -13.292 1.00 91.12 97 ALA A O 1
ATOM 755 N N . LYS A 1 98 ? 2.760 -3.475 -14.130 1.00 92.44 98 LYS A N 1
ATOM 756 C CA . LYS A 1 98 ? 4.090 -3.562 -14.736 1.00 92.44 98 LYS A CA 1
ATOM 757 C C . LYS A 1 98 ? 4.383 -2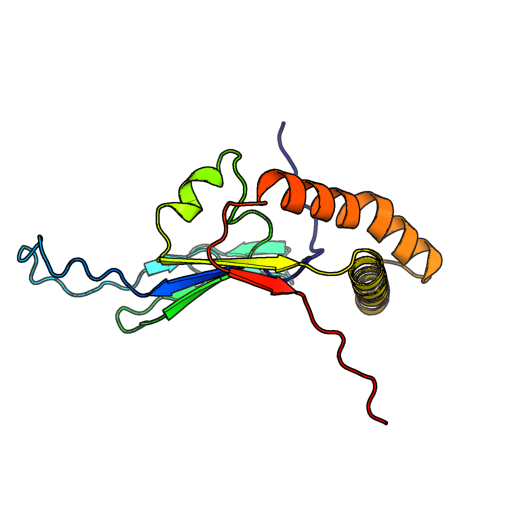.388 -15.670 1.00 92.44 98 LYS A C 1
ATOM 759 O O . LYS A 1 98 ? 5.417 -1.737 -15.524 1.00 92.44 98 LYS A O 1
ATOM 764 N N . ARG A 1 99 ? 3.463 -2.057 -16.584 1.00 91.88 99 ARG A N 1
ATOM 765 C CA . ARG A 1 99 ? 3.622 -0.906 -17.495 1.00 91.88 99 ARG A CA 1
ATOM 766 C C . ARG A 1 99 ? 3.730 0.419 -16.739 1.00 91.88 99 ARG A C 1
ATOM 768 O O . ARG A 1 99 ? 4.610 1.228 -17.045 1.00 91.88 99 ARG A O 1
ATOM 775 N N . ARG A 1 100 ? 2.865 0.649 -15.743 1.00 92.38 100 ARG A N 1
ATOM 776 C CA . ARG A 1 100 ? 2.876 1.877 -14.923 1.00 92.38 100 ARG A CA 1
ATOM 777 C C . ARG A 1 100 ? 4.185 2.009 -14.139 1.00 92.38 100 ARG A C 1
ATOM 779 O O . ARG A 1 100 ? 4.749 3.098 -14.066 1.00 92.38 100 ARG A O 1
ATOM 786 N N . LEU A 1 101 ? 4.687 0.907 -13.591 1.00 93.19 101 LEU A N 1
ATOM 787 C CA . LEU A 1 101 ? 5.945 0.857 -12.851 1.00 93.19 101 LEU A CA 1
ATOM 788 C C . LEU A 1 101 ? 7.154 1.127 -13.744 1.00 93.19 101 LEU A C 1
ATOM 790 O O . LEU A 1 101 ? 7.953 2.003 -13.425 1.00 93.19 101 LEU A O 1
ATOM 794 N N . ALA A 1 102 ? 7.243 0.458 -14.893 1.00 94.06 102 ALA A N 1
ATOM 795 C CA . ALA A 1 102 ? 8.308 0.700 -15.860 1.00 94.06 102 ALA A CA 1
ATOM 796 C C . ALA A 1 102 ? 8.314 2.164 -16.345 1.00 94.06 102 ALA A C 1
ATOM 798 O O . ALA A 1 102 ? 9.357 2.815 -16.371 1.00 94.06 102 ALA A O 1
ATOM 799 N N . THR A 1 103 ? 7.134 2.729 -16.620 1.00 93.25 103 THR A N 1
ATOM 800 C CA . THR A 1 103 ? 6.991 4.150 -16.988 1.00 93.25 103 THR A CA 1
ATOM 801 C C . THR A 1 103 ? 7.501 5.077 -15.880 1.00 93.25 103 THR A C 1
ATOM 803 O O . THR A 1 103 ? 8.212 6.044 -16.155 1.00 93.25 103 THR A O 1
ATOM 806 N N . ARG A 1 104 ? 7.188 4.772 -14.613 1.00 93.69 104 ARG A N 1
ATOM 807 C CA . ARG A 1 104 ? 7.692 5.531 -13.457 1.00 93.69 104 ARG A CA 1
ATOM 808 C C . ARG A 1 104 ? 9.206 5.414 -13.296 1.00 93.69 104 ARG A C 1
ATOM 810 O O . ARG A 1 104 ? 9.828 6.413 -12.956 1.00 93.69 104 ARG A O 1
ATOM 817 N N . HIS A 1 105 ? 9.790 4.241 -13.545 1.00 92.19 105 HIS A N 1
ATOM 818 C CA . HIS A 1 105 ? 11.242 4.036 -13.488 1.00 92.19 105 HIS A CA 1
ATOM 819 C C . HIS A 1 105 ? 11.981 4.923 -14.486 1.00 92.19 105 HIS A C 1
ATOM 821 O O . HIS A 1 105 ? 12.938 5.594 -14.103 1.00 92.19 105 HIS A O 1
ATOM 827 N N . ILE A 1 106 ? 11.485 4.994 -15.724 1.00 95.31 106 ILE A N 1
ATOM 828 C CA . ILE A 1 106 ? 12.031 5.878 -16.763 1.00 95.31 106 ILE A CA 1
ATOM 829 C C . ILE A 1 106 ? 11.882 7.345 -16.359 1.00 95.31 106 ILE A C 1
ATOM 831 O O . ILE A 1 106 ? 12.855 8.095 -16.370 1.00 95.31 106 ILE A O 1
ATOM 835 N N . ALA A 1 107 ? 10.680 7.758 -15.944 1.00 92.88 107 ALA A N 1
ATOM 836 C CA . ALA A 1 107 ? 10.418 9.143 -15.553 1.00 92.88 107 ALA A CA 1
ATOM 837 C C . ALA A 1 107 ? 11.253 9.595 -14.339 1.00 92.88 107 ALA A C 1
ATOM 839 O O . ALA A 1 107 ? 11.602 10.768 -14.233 1.00 92.88 107 ALA A O 1
ATOM 840 N N . ALA A 1 108 ? 11.582 8.672 -13.432 1.00 89.00 108 ALA A N 1
ATOM 841 C CA . ALA A 1 108 ? 12.425 8.927 -12.268 1.00 89.00 108 ALA A CA 1
ATOM 842 C C . ALA A 1 108 ? 13.936 8.832 -12.563 1.00 89.00 108 ALA A C 1
ATOM 844 O O . ALA A 1 108 ? 14.734 9.043 -11.651 1.00 89.00 108 ALA A O 1
ATOM 845 N N . GLY A 1 109 ? 14.336 8.491 -13.796 1.00 92.56 109 GLY A N 1
ATOM 846 C CA . GLY A 1 109 ? 15.738 8.281 -14.171 1.00 92.56 109 GLY A CA 1
ATOM 847 C C . GLY A 1 109 ? 16.393 7.081 -13.479 1.00 92.56 109 GLY A C 1
ATOM 848 O O . GLY A 1 109 ? 17.609 7.055 -13.322 1.00 92.56 109 GLY A O 1
ATOM 849 N N . ILE A 1 110 ? 15.594 6.114 -13.011 1.00 90.50 110 ILE A N 1
ATOM 850 C CA . ILE A 1 110 ? 16.082 4.894 -12.345 1.00 90.50 110 ILE A CA 1
ATOM 851 C C . ILE A 1 110 ? 16.634 3.906 -13.375 1.00 90.50 110 ILE A C 1
ATOM 853 O O . ILE A 1 110 ? 17.592 3.198 -13.086 1.00 90.50 110 ILE A O 1
ATOM 857 N N . GLU A 1 111 ? 16.029 3.865 -14.560 1.00 94.94 111 GLU A N 1
ATOM 858 C CA . GLU A 1 111 ? 16.457 3.038 -15.685 1.00 94.94 111 GLU A CA 1
ATOM 859 C C . GLU A 1 111 ? 16.493 3.888 -16.958 1.00 94.94 111 GLU A C 1
ATOM 861 O O . GLU A 1 111 ? 15.728 4.842 -17.100 1.00 94.94 111 GLU A O 1
ATOM 866 N N . GLU A 1 112 ? 17.380 3.537 -17.889 1.00 93.38 112 GLU A N 1
ATOM 867 C CA . GLU A 1 112 ? 17.618 4.310 -19.119 1.00 93.38 112 GLU A CA 1
ATOM 868 C C . GLU A 1 112 ? 16.779 3.828 -20.313 1.00 93.38 112 GLU A C 1
ATOM 870 O O . GLU A 1 112 ? 16.584 4.563 -21.281 1.00 93.38 112 GLU A O 1
ATOM 875 N N . SER A 1 113 ? 16.266 2.595 -20.261 1.00 97.06 113 SER A N 1
ATOM 876 C CA . SER A 1 113 ? 15.476 1.988 -21.333 1.00 97.06 113 SER A CA 1
ATOM 877 C C . SER A 1 113 ? 14.216 1.321 -20.791 1.00 97.06 113 SER A C 1
ATOM 879 O O . SER A 1 113 ? 14.191 0.805 -19.672 1.00 97.06 113 SER A O 1
ATOM 881 N N . MET A 1 114 ? 13.156 1.305 -21.605 1.00 96.31 114 MET A N 1
ATOM 882 C CA . MET A 1 114 ? 11.896 0.658 -21.227 1.00 96.31 114 MET A CA 1
ATOM 883 C C . MET A 1 114 ? 12.080 -0.846 -20.976 1.00 96.31 114 MET A C 1
ATOM 885 O O . MET A 1 114 ? 11.436 -1.401 -20.094 1.00 96.31 114 MET A O 1
ATOM 889 N N . GLU A 1 115 ? 12.985 -1.495 -21.709 1.00 97.38 115 GLU A N 1
ATOM 890 C CA . GLU A 1 115 ? 13.328 -2.906 -21.509 1.00 97.38 115 GLU A CA 1
ATOM 891 C C . GLU A 1 115 ? 13.897 -3.155 -20.105 1.00 97.38 115 GLU A C 1
ATOM 893 O O . GLU A 1 115 ? 13.363 -3.979 -19.360 1.00 97.38 115 GLU A O 1
ATOM 898 N N . ASN A 1 116 ? 14.898 -2.370 -19.689 1.00 96.25 116 ASN A N 1
ATOM 899 C CA . ASN A 1 116 ? 15.478 -2.481 -18.350 1.00 96.25 116 ASN A CA 1
ATOM 900 C C . ASN A 1 116 ? 14.454 -2.129 -17.262 1.00 96.25 116 ASN A C 1
ATOM 902 O O . ASN A 1 116 ? 14.387 -2.797 -16.231 1.00 96.25 116 ASN A O 1
ATOM 906 N N . ALA A 1 117 ? 13.611 -1.123 -17.505 1.00 95.25 117 ALA A N 1
ATOM 907 C CA . ALA A 1 117 ? 12.543 -0.727 -16.594 1.00 95.25 117 ALA A CA 1
ATOM 908 C C . ALA A 1 117 ? 11.496 -1.832 -16.382 1.00 95.25 117 ALA A C 1
ATOM 910 O O . ALA A 1 117 ? 11.055 -2.047 -15.250 1.00 95.25 117 ALA A O 1
ATOM 911 N N . ILE A 1 118 ? 11.123 -2.554 -17.442 1.00 95.56 118 ILE A N 1
ATOM 912 C CA . ILE A 1 118 ? 10.225 -3.712 -17.364 1.00 95.56 118 ILE A CA 1
ATOM 913 C C . ILE A 1 118 ? 10.897 -4.849 -16.597 1.00 95.56 118 ILE A C 1
ATOM 915 O O . ILE A 1 118 ? 10.314 -5.347 -15.636 1.00 95.56 118 ILE A O 1
ATOM 919 N N . MET A 1 119 ? 12.134 -5.209 -16.953 1.00 95.56 119 MET A N 1
ATOM 920 C CA . MET A 1 119 ? 12.883 -6.258 -16.253 1.00 95.56 119 MET A CA 1
ATOM 921 C C . MET A 1 119 ? 13.035 -5.954 -14.759 1.00 95.56 119 MET A C 1
ATOM 923 O O . MET A 1 119 ? 12.899 -6.842 -13.916 1.00 95.56 119 MET A O 1
ATOM 927 N N . ARG A 1 120 ? 13.311 -4.696 -14.407 1.00 93.50 120 ARG A N 1
ATOM 928 C CA . ARG A 1 120 ? 13.378 -4.249 -13.014 1.00 93.50 120 ARG A CA 1
ATOM 929 C C . ARG A 1 120 ? 12.036 -4.424 -12.309 1.00 93.50 120 ARG A C 1
ATOM 931 O O . ARG A 1 120 ? 12.007 -4.950 -11.196 1.00 93.50 120 ARG A O 1
ATOM 938 N N . ALA A 1 121 ? 10.948 -3.989 -12.947 1.00 92.81 121 ALA A N 1
ATOM 939 C CA . ALA A 1 121 ? 9.609 -4.121 -12.392 1.00 92.81 121 ALA A CA 1
ATOM 940 C C . ALA A 1 121 ? 9.257 -5.593 -12.142 1.00 92.81 12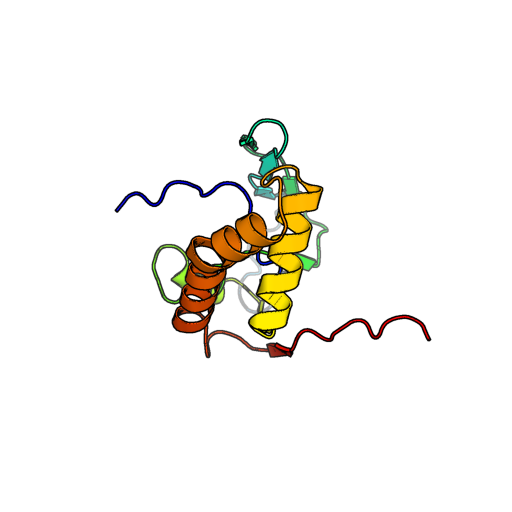1 ALA A C 1
ATOM 942 O O . ALA A 1 121 ? 8.816 -5.931 -11.048 1.00 92.81 121 ALA A O 1
ATOM 943 N N . GLU A 1 122 ? 9.522 -6.481 -13.101 1.00 93.06 122 GLU A N 1
ATOM 944 C CA . GLU A 1 122 ? 9.246 -7.919 -12.983 1.00 93.06 122 GLU A CA 1
ATOM 945 C C . GLU A 1 122 ? 10.005 -8.569 -11.825 1.00 93.06 122 GLU A C 1
ATOM 947 O O . GLU A 1 122 ? 9.409 -9.286 -11.027 1.00 93.06 122 GLU A O 1
ATOM 952 N N . ASN A 1 123 ? 11.299 -8.281 -11.685 1.00 91.44 123 ASN A N 1
ATOM 953 C CA . ASN A 1 123 ? 12.148 -8.973 -10.713 1.00 91.44 123 ASN A CA 1
ATOM 954 C C . ASN A 1 123 ? 12.016 -8.466 -9.270 1.00 91.44 123 ASN A C 1
ATOM 956 O O . ASN A 1 123 ? 12.465 -9.142 -8.345 1.00 91.44 123 ASN A O 1
ATOM 960 N N . ASN A 1 124 ? 11.454 -7.275 -9.061 1.00 86.75 124 ASN A N 1
ATOM 961 C CA . ASN A 1 124 ? 11.375 -6.663 -7.735 1.00 86.75 124 ASN A CA 1
ATOM 962 C C . ASN A 1 124 ? 9.947 -6.255 -7.379 1.00 86.75 124 ASN A C 1
ATOM 964 O O . ASN A 1 124 ? 9.373 -6.729 -6.400 1.00 86.75 124 ASN A O 1
ATOM 968 N N . ASP A 1 125 ? 9.365 -5.380 -8.188 1.00 91.62 125 ASP A N 1
ATOM 969 C CA . ASP A 1 125 ? 8.118 -4.710 -7.842 1.00 91.62 125 ASP A CA 1
ATOM 970 C C . ASP A 1 125 ? 6.922 -5.654 -7.976 1.00 91.62 125 ASP A C 1
ATOM 972 O O . ASP A 1 125 ? 6.068 -5.693 -7.090 1.00 91.62 125 ASP A O 1
ATOM 976 N N . MET A 1 126 ? 6.899 -6.470 -9.032 1.00 90.56 126 MET A N 1
ATOM 977 C CA . MET A 1 126 ? 5.858 -7.472 -9.256 1.00 90.56 126 MET A CA 1
ATOM 978 C C . MET A 1 126 ? 5.947 -8.610 -8.240 1.00 90.56 126 MET A C 1
ATOM 980 O O . MET A 1 126 ? 4.923 -8.965 -7.668 1.00 90.56 126 MET A O 1
ATOM 984 N N . VAL A 1 127 ? 7.154 -9.089 -7.910 1.00 91.50 127 VAL A N 1
ATOM 985 C CA . VAL A 1 127 ? 7.363 -10.067 -6.821 1.00 91.50 127 VAL A CA 1
ATOM 986 C C . VAL A 1 127 ? 6.810 -9.534 -5.498 1.00 91.50 127 VAL A C 1
ATOM 988 O O . VAL A 1 127 ? 6.139 -10.249 -4.752 1.00 91.50 127 VAL A O 1
ATOM 991 N N . ASN A 1 128 ? 7.050 -8.253 -5.205 1.00 90.31 128 ASN A N 1
ATOM 992 C CA . ASN A 1 128 ? 6.491 -7.630 -4.016 1.00 90.31 128 ASN A CA 1
ATOM 993 C C . ASN A 1 128 ? 4.960 -7.498 -4.088 1.00 90.31 128 ASN A C 1
ATOM 995 O O . ASN A 1 128 ? 4.281 -7.699 -3.083 1.00 90.31 128 ASN A O 1
ATOM 999 N N . GLY A 1 129 ? 4.413 -7.170 -5.258 1.00 89.94 129 GLY A N 1
ATOM 1000 C CA . GLY A 1 129 ? 2.970 -7.105 -5.489 1.00 89.94 129 GLY A CA 1
ATOM 1001 C C . GLY A 1 129 ? 2.281 -8.453 -5.288 1.00 89.94 129 GLY A C 1
ATOM 1002 O O . GLY A 1 129 ? 1.278 -8.525 -4.584 1.00 89.94 129 GLY A O 1
ATOM 1003 N N . GLU A 1 130 ? 2.847 -9.529 -5.832 1.00 90.50 130 GLU A N 1
ATOM 1004 C CA . GLU A 1 130 ? 2.359 -10.898 -5.643 1.00 90.50 130 GLU A CA 1
ATOM 1005 C C . GLU A 1 130 ? 2.359 -11.295 -4.168 1.00 90.50 130 GLU A C 1
ATOM 1007 O O . GLU A 1 130 ? 1.359 -11.807 -3.666 1.00 90.50 130 GLU A O 1
ATOM 1012 N N . TYR A 1 131 ? 3.446 -10.994 -3.454 1.00 91.38 131 TYR A N 1
ATOM 1013 C CA . TYR A 1 131 ? 3.538 -11.234 -2.018 1.00 91.38 131 TYR A CA 1
ATOM 1014 C C . TYR A 1 131 ? 2.457 -10.468 -1.247 1.00 91.38 131 TYR A C 1
ATOM 1016 O O . TYR A 1 131 ? 1.739 -11.048 -0.435 1.00 91.38 131 TYR A O 1
ATOM 1024 N N . VAL A 1 132 ? 2.288 -9.174 -1.525 1.00 91.12 132 VAL A N 1
ATOM 1025 C CA . VAL A 1 132 ? 1.245 -8.356 -0.891 1.00 91.12 132 VAL A CA 1
ATOM 1026 C C . VAL A 1 132 ? -0.139 -8.950 -1.134 1.00 91.12 132 VAL A C 1
ATOM 1028 O O . VAL A 1 132 ? -0.905 -9.090 -0.182 1.00 91.12 132 VAL A O 1
ATOM 1031 N N . MET A 1 133 ? -0.445 -9.353 -2.370 1.00 91.44 133 MET A N 1
ATOM 1032 C CA . MET A 1 133 ? -1.727 -9.971 -2.700 1.00 91.44 133 MET A CA 1
ATOM 1033 C C . MET A 1 133 ? -1.921 -11.294 -1.960 1.00 91.44 133 MET A C 1
ATOM 1035 O O . MET A 1 133 ? -2.968 -11.488 -1.348 1.00 91.44 133 MET A O 1
ATOM 1039 N N . ALA A 1 134 ? -0.915 -12.170 -1.949 1.00 94.44 134 ALA A N 1
ATOM 1040 C CA . ALA A 1 134 ? -0.982 -13.465 -1.274 1.00 94.44 134 ALA A CA 1
ATOM 1041 C C . ALA A 1 134 ? -1.230 -13.335 0.238 1.00 94.44 134 ALA A C 1
ATOM 1043 O O . ALA A 1 134 ? -1.994 -14.115 0.800 1.00 94.44 134 ALA A O 1
ATOM 1044 N N . HIS A 1 135 ? -0.633 -12.325 0.876 1.00 94.19 135 HIS A N 1
ATOM 1045 C CA . HIS A 1 135 ? -0.697 -12.116 2.325 1.00 94.19 135 HIS A CA 1
ATOM 1046 C C . HIS A 1 135 ? -1.809 -11.161 2.787 1.00 94.19 135 HIS A C 1
ATOM 1048 O O . HIS A 1 135 ? -2.018 -11.001 3.988 1.00 94.19 135 HIS A O 1
ATOM 1054 N N . SER A 1 136 ? -2.522 -10.509 1.864 1.00 92.56 136 SER A N 1
ATOM 1055 C CA . SER A 1 136 ? -3.584 -9.537 2.188 1.00 92.56 136 SER A CA 1
ATOM 1056 C C . SER A 1 136 ? -4.975 -9.977 1.727 1.00 92.56 136 SER A C 1
ATOM 1058 O O . SER A 1 136 ? -5.980 -9.373 2.114 1.00 92.56 136 SER A O 1
ATOM 1060 N N . PHE A 1 137 ? -5.070 -11.011 0.884 1.00 88.88 137 PHE A N 1
ATOM 1061 C CA . PHE A 1 137 ? -6.343 -11.436 0.309 1.00 88.88 137 PHE A CA 1
ATOM 1062 C C . PHE A 1 137 ? -7.320 -11.927 1.389 1.00 88.88 137 PHE A C 1
ATOM 1064 O O . PHE A 1 137 ? -6.969 -12.720 2.258 1.00 88.88 137 PHE A O 1
ATOM 1071 N N . GLY A 1 138 ? -8.563 -11.437 1.343 1.00 91.50 138 GLY A N 1
ATOM 1072 C CA . GLY A 1 138 ? -9.597 -11.742 2.339 1.00 91.50 138 GLY A CA 1
ATOM 1073 C C . GLY A 1 138 ? -9.501 -10.939 3.643 1.00 91.50 138 GLY A C 1
ATOM 1074 O O . GLY A 1 138 ? -10.341 -11.119 4.520 1.00 91.50 138 GLY A O 1
ATOM 1075 N N . ARG A 1 139 ? -8.519 -10.037 3.780 1.00 92.75 139 ARG A N 1
ATOM 1076 C CA . ARG A 1 139 ? -8.340 -9.156 4.953 1.00 92.75 139 ARG A CA 1
ATOM 1077 C C . ARG A 1 139 ? -8.809 -7.717 4.702 1.00 92.75 139 ARG A C 1
ATOM 1079 O O . ARG A 1 139 ? -8.364 -6.794 5.378 1.00 92.75 139 ARG A O 1
ATOM 1086 N N . TYR A 1 140 ? -9.700 -7.535 3.731 1.00 93.69 140 TYR A N 1
ATOM 1087 C CA . TYR A 1 140 ? -10.298 -6.261 3.336 1.00 93.69 140 TYR A CA 1
ATOM 1088 C C . TYR A 1 140 ? -11.818 -6.293 3.520 1.00 93.69 140 TYR A C 1
ATOM 1090 O O . TYR A 1 140 ? -12.440 -7.348 3.412 1.00 93.69 140 TYR A O 1
ATOM 1098 N N . ASP A 1 141 ? -12.410 -5.124 3.737 1.00 93.44 141 ASP A N 1
ATOM 1099 C CA . ASP A 1 141 ? -13.860 -4.907 3.727 1.00 93.44 141 ASP A CA 1
ATOM 1100 C C . ASP A 1 141 ? -14.346 -4.562 2.313 1.00 93.44 141 ASP A C 1
ATOM 1102 O O . ASP A 1 141 ? -15.439 -4.953 1.906 1.00 93.44 141 ASP A O 1
ATOM 1106 N N . VAL A 1 142 ? -13.500 -3.879 1.530 1.00 92.88 142 VAL A N 1
ATOM 1107 C CA . VAL A 1 142 ? -13.783 -3.489 0.143 1.00 92.88 142 VAL A CA 1
ATOM 1108 C C . VAL A 1 142 ? -12.612 -3.865 -0.764 1.00 92.88 142 VAL A C 1
ATOM 1110 O O . VAL A 1 142 ? -11.465 -3.504 -0.496 1.00 92.88 142 VAL A O 1
ATOM 1113 N N . LEU A 1 143 ? -12.912 -4.567 -1.859 1.00 91.25 143 LEU A N 1
ATOM 1114 C CA . LEU A 1 143 ? -11.987 -4.766 -2.974 1.00 91.25 143 LEU A CA 1
ATOM 1115 C C . LEU A 1 143 ? -12.287 -3.727 -4.053 1.00 91.25 143 LEU A C 1
ATOM 1117 O O . LEU A 1 143 ? -13.421 -3.628 -4.517 1.00 91.25 143 LEU A O 1
ATOM 1121 N N . ILE A 1 144 ? -11.271 -2.974 -4.453 1.00 91.12 144 ILE A N 1
ATOM 1122 C CA . ILE A 1 144 ? -11.356 -1.971 -5.510 1.00 91.12 144 ILE A CA 1
ATOM 1123 C C . ILE A 1 144 ? -10.525 -2.466 -6.684 1.00 91.12 144 ILE A C 1
ATOM 1125 O O . ILE A 1 144 ? -9.302 -2.538 -6.588 1.00 91.12 144 ILE A O 1
ATOM 1129 N N . ASP A 1 145 ? -11.170 -2.766 -7.805 1.00 87.56 145 ASP A N 1
ATOM 1130 C CA . ASP A 1 145 ? -10.456 -2.979 -9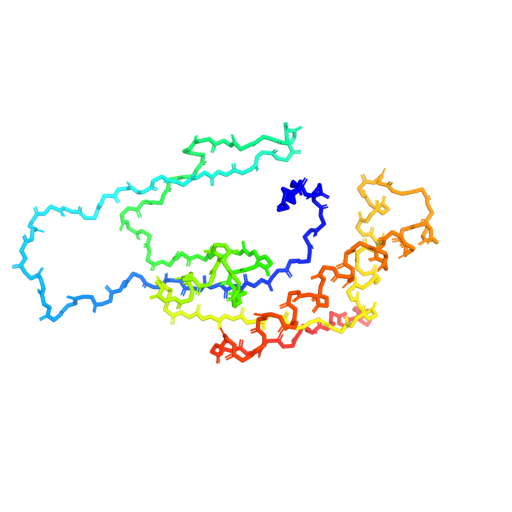.059 1.00 87.56 145 ASP A CA 1
ATOM 1131 C C . ASP A 1 145 ? -10.049 -1.618 -9.644 1.00 87.56 145 ASP A C 1
ATOM 1133 O O . ASP A 1 145 ? -10.877 -0.728 -9.852 1.00 87.56 145 ASP A O 1
ATOM 1137 N N . SER A 1 146 ? -8.751 -1.429 -9.884 1.00 86.75 146 SER A N 1
ATOM 1138 C CA . SER A 1 146 ? -8.229 -0.207 -10.491 1.00 86.75 146 SER A CA 1
ATOM 1139 C C . SER A 1 146 ? -8.723 -0.102 -11.929 1.00 86.75 146 SER A C 1
ATOM 1141 O O . SER A 1 146 ? -8.374 -0.919 -12.778 1.00 86.75 146 SER A O 1
ATOM 1143 N N . ALA A 1 147 ? -9.501 0.943 -12.205 1.00 79.56 147 ALA A N 1
ATOM 1144 C CA . ALA A 1 147 ? -9.890 1.285 -13.562 1.00 79.56 147 ALA A CA 1
ATOM 1145 C C . ALA A 1 147 ? -8.674 1.770 -14.375 1.00 79.56 147 ALA A C 1
ATOM 1147 O O . ALA A 1 147 ? -7.773 2.440 -13.854 1.00 79.56 147 ALA A O 1
ATOM 1148 N N . GLU A 1 148 ? -8.654 1.439 -15.665 1.00 70.00 148 GLU A N 1
ATOM 1149 C CA . GLU A 1 148 ? -7.844 2.167 -16.640 1.00 70.00 148 GLU A CA 1
ATOM 1150 C C . GLU A 1 148 ? -8.503 3.531 -16.868 1.00 70.00 148 GLU A C 1
ATOM 1152 O O . GLU A 1 148 ? -9.719 3.616 -17.053 1.00 70.00 148 GLU A O 1
ATOM 1157 N N . GLU A 1 149 ? -7.715 4.601 -16.884 1.00 57.06 149 GLU A N 1
ATOM 1158 C CA . GLU A 1 149 ? -8.179 5.843 -17.490 1.00 57.06 149 GLU A CA 1
ATOM 1159 C C . GLU A 1 149 ? -8.231 5.579 -18.997 1.00 57.06 149 GLU A C 1
ATOM 1161 O O . GLU A 1 149 ? -7.196 5.388 -19.639 1.00 57.06 149 GLU A O 1
ATOM 1166 N N . SER A 1 150 ? -9.438 5.450 -19.556 1.00 44.62 150 SER A N 1
ATOM 1167 C CA . SER A 1 150 ? -9.605 5.384 -21.007 1.00 44.62 150 SER A CA 1
ATOM 1168 C C . SER A 1 150 ? -8.902 6.599 -21.599 1.00 44.62 150 SER A C 1
ATOM 1170 O O . SER A 1 150 ? -9.204 7.720 -21.182 1.00 44.62 150 SER A O 1
ATOM 1172 N N . ALA A 1 151 ? -7.970 6.384 -22.532 1.00 37.94 151 ALA A N 1
ATOM 1173 C CA . ALA A 1 151 ? -7.333 7.482 -23.247 1.00 37.94 151 ALA A CA 1
ATOM 1174 C C . ALA A 1 151 ? -8.426 8.456 -23.724 1.00 37.94 151 ALA A C 1
ATOM 1176 O O . ALA A 1 151 ? -9.456 7.982 -24.217 1.00 37.94 151 ALA A O 1
ATOM 1177 N N . PRO A 1 152 ? -8.268 9.780 -23.535 1.00 41.19 152 PRO A N 1
ATOM 1178 C CA . PRO A 1 152 ? -9.240 10.722 -24.064 1.00 41.19 152 PRO A CA 1
ATOM 1179 C C . PRO A 1 152 ? -9.381 10.464 -25.569 1.00 41.19 152 PRO A C 1
ATOM 1181 O O . PRO A 1 152 ? -8.374 10.429 -26.280 1.00 41.19 152 PRO A O 1
ATOM 1184 N N . ASN A 1 153 ? -10.619 10.193 -25.999 1.00 38.22 153 ASN A N 1
ATOM 1185 C CA . ASN A 1 153 ? -10.985 10.038 -27.410 1.00 38.22 153 ASN A CA 1
ATOM 1186 C C . ASN A 1 153 ? -10.621 11.285 -28.222 1.00 38.22 153 ASN A C 1
ATOM 1188 O O . ASN A 1 153 ? -10.771 12.403 -27.673 1.00 38.22 153 ASN A O 1
#

Radius of gyration: 18.64 Å; chains: 1; bounding box: 38×31×60 Å

Sequence (153 aa):
MHKKPLLGVALRGHLTVRRQPNWLADSARTEAGRNAVSAPTFDHAFKDPVQNGVIIAPETEICILEGNYLLSDEAPWKTIGDVVDDRWLVKVDADVAKRRLATRHIAAGIEESMENAIMRAENNDMVNGEYVMAHSFGRYDVLIDSAEESAPN

Secondary structure (DSSP, 8-state):
-------------EEEEEEPP--TTT----------EEEEEEETTTTEEEEEEEEE-TT--EEEEE-TTTT-SSTTGGGGGGS-SEEEEEE--HHHHHHHHHHHHHHTTS-SSHHHHHHHIIIIIIHHHHHHHHHHTT--SEEEEPPP-PPP-

Foldseek 3Di:
DPDDPPPDDDPKDWKFKAFPDCPVPPDPDDPDAQQKDFDWDADNVVRDIDGRPDIHHSPNRIDIDIDLCCQFCDPPNNCSLVRTDFTEDEDEDLVRSLQVQLVVCCVVVVDVDSVVSSVVCVVPVSVSNVNSCVGRPPSGPYYHYDDDPDDDD

InterPro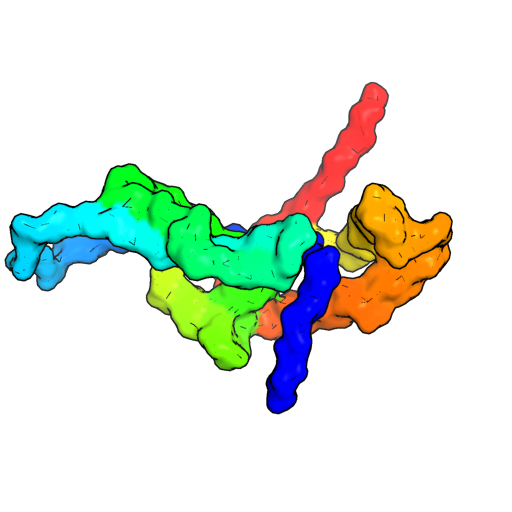 domains:
  IPR027417 P-loop containing nucleoside triphosphate hydrolase [G3DSA:3.40.50.300] (16-152)
  IPR027417 P-loop containing nucleoside triphosphate hydrolase [SSF52540] (32-148)

pLDDT: mean 72.91, std 23.32, range [24.31, 97.38]